Protein AF-A0A841HT03-F1 (afdb_monomer)

Nearest PDB structures (foldseek):
  7n8o-assembly1_Q  TM=5.572E-01  e=1.808E-01  Synechocystis sp. PCC 6803 substr. Kazusa
  3ls1-assembly2_B  TM=5.510E-01  e=2.883E-01  Synechocystis sp. PCC 6803
  8bw8-assembly1_B  TM=5.315E-01  e=1.367E+00  Drosophila melanogaster
  3qtn-assembly1_B  TM=4.476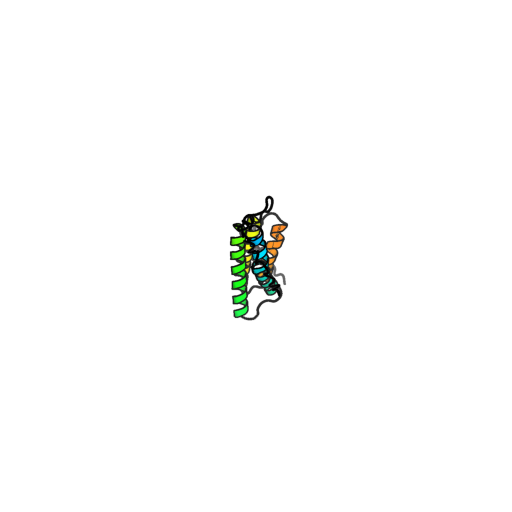E-01  e=6.828E+00  Schizosaccharomyces pombe

Foldseek 3Di:
DDDDDDDDDDDPDPPPDDPPPDPDPQVVPLVCLCVVQQVVLLVLLVCCLVPPDPDPVSLVVNLVSLVSQLVSLVVQLPGDDDPPDPSVVLSVQSNQLSVQLNVCSVVSNSPSSVVSSCSSVVVVPDDDDDPVVVVVVPDDPPPDDPDDDDDPDDDD

Structure (mmCIF, N/CA/C/O backbone):
data_AF-A0A841HT03-F1
#
_entry.id   AF-A0A841HT03-F1
#
loop_
_atom_site.group_PDB
_atom_site.id
_atom_site.type_symbol
_atom_site.label_atom_id
_atom_site.label_alt_id
_atom_site.label_comp_id
_atom_site.label_asym_id
_atom_site.label_entity_id
_atom_site.label_seq_id
_atom_site.pdbx_PDB_ins_code
_atom_site.Cartn_x
_atom_site.Cartn_y
_atom_site.Cartn_z
_atom_site.occupancy
_atom_site.B_iso_or_equiv
_atom_site.auth_seq_id
_atom_site.auth_comp_id
_atom_site.auth_asym_id
_atom_site.auth_atom_id
_atom_site.pdbx_PDB_model_num
ATOM 1 N N . MET A 1 1 ? 82.439 -20.570 25.927 1.00 36.66 1 MET A N 1
ATOM 2 C CA . MET A 1 1 ? 81.605 -21.543 25.184 1.00 36.66 1 MET A CA 1
ATOM 3 C C . MET A 1 1 ? 80.161 -21.071 25.300 1.00 36.66 1 MET A C 1
ATOM 5 O O . MET A 1 1 ? 79.578 -21.206 26.360 1.00 36.66 1 MET A O 1
ATOM 9 N N . ASN A 1 2 ? 79.747 -20.131 24.452 1.00 37.81 2 ASN A N 1
ATOM 10 C CA . ASN A 1 2 ? 79.142 -20.293 23.114 1.00 37.81 2 ASN A CA 1
ATOM 11 C C . ASN A 1 2 ? 77.608 -20.405 23.164 1.00 37.81 2 ASN A C 1
ATOM 13 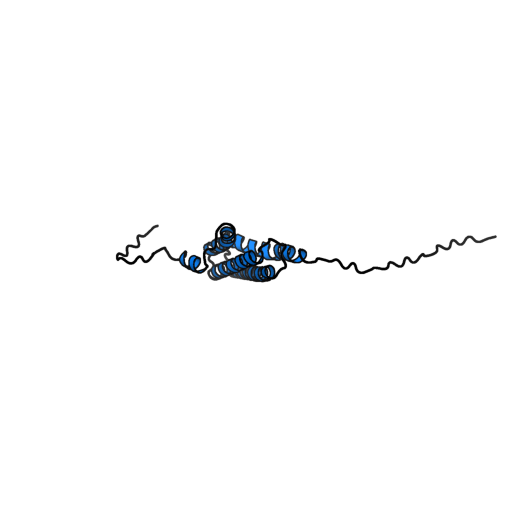O O . ASN A 1 2 ? 77.041 -21.486 23.203 1.00 37.81 2 ASN A O 1
ATOM 17 N N . VAL A 1 3 ? 77.002 -19.212 23.204 1.00 48.50 3 VAL A N 1
ATOM 18 C CA . VAL A 1 3 ? 75.833 -18.708 22.458 1.00 48.50 3 VAL A CA 1
ATOM 19 C C . VAL A 1 3 ? 75.053 -19.721 21.606 1.00 48.50 3 VAL A C 1
ATOM 21 O O . VAL A 1 3 ? 75.632 -20.344 20.727 1.00 48.50 3 VAL A O 1
ATOM 24 N N . CYS A 1 4 ? 73.720 -19.712 21.726 1.00 44.28 4 CYS A N 1
ATOM 25 C CA . CYS A 1 4 ? 72.823 -19.908 20.579 1.00 44.28 4 CYS A CA 1
ATOM 26 C C . CYS A 1 4 ? 71.528 -19.098 20.770 1.00 44.28 4 CYS A C 1
ATOM 28 O O . CYS A 1 4 ? 70.484 -19.595 21.182 1.00 44.28 4 CYS A O 1
ATOM 30 N N . THR A 1 5 ? 71.635 -17.803 20.484 1.00 51.06 5 THR A N 1
ATOM 31 C CA . THR A 1 5 ? 70.533 -16.843 20.393 1.00 51.06 5 THR A CA 1
ATOM 32 C C . THR A 1 5 ? 69.777 -17.075 19.081 1.00 51.06 5 THR A C 1
ATOM 34 O O . THR A 1 5 ? 70.284 -16.730 18.016 1.00 51.06 5 THR A O 1
ATOM 37 N N . PHE A 1 6 ? 68.571 -17.643 19.131 1.00 50.88 6 PHE A N 1
ATOM 38 C CA . PHE A 1 6 ? 67.686 -17.742 17.963 1.00 50.88 6 PHE A CA 1
ATOM 39 C C . PHE A 1 6 ? 66.947 -16.410 17.770 1.00 50.88 6 PHE A C 1
ATOM 41 O O . PHE A 1 6 ? 66.038 -16.070 18.525 1.00 50.88 6 PHE A O 1
ATOM 48 N N . ARG A 1 7 ? 67.357 -15.621 16.770 1.00 58.56 7 ARG A N 1
ATOM 49 C CA . ARG A 1 7 ? 66.614 -14.437 16.320 1.00 58.56 7 ARG A CA 1
ATOM 50 C C . ARG A 1 7 ? 65.555 -14.873 15.310 1.00 58.56 7 ARG A C 1
ATOM 52 O O . ARG A 1 7 ? 65.889 -15.218 14.182 1.00 58.56 7 ARG A O 1
ATOM 59 N N . ILE A 1 8 ? 64.288 -14.850 15.714 1.00 63.03 8 ILE A N 1
ATOM 60 C CA . ILE A 1 8 ? 63.152 -14.983 14.797 1.00 63.03 8 ILE A CA 1
ATOM 61 C C . ILE A 1 8 ? 63.024 -13.645 14.062 1.00 63.03 8 ILE A C 1
ATOM 63 O O . ILE A 1 8 ? 62.718 -12.620 14.668 1.00 63.03 8 ILE A O 1
ATOM 67 N N . GLY A 1 9 ? 63.352 -13.649 12.771 1.00 47.78 9 GLY A N 1
ATOM 68 C CA . GLY A 1 9 ? 63.192 -12.498 11.891 1.00 47.78 9 GLY A CA 1
ATOM 69 C C . GLY A 1 9 ? 61.715 -12.251 11.603 1.00 47.78 9 GLY A C 1
ATOM 70 O O . GLY A 1 9 ? 61.034 -13.102 11.036 1.00 47.78 9 GLY A O 1
ATOM 71 N N . THR A 1 10 ? 61.218 -11.083 11.994 1.00 58.12 10 THR A N 1
ATOM 72 C CA . THR A 1 10 ? 59.870 -10.621 11.672 1.00 58.12 10 THR A CA 1
ATOM 73 C C . THR A 1 10 ? 59.825 -10.220 10.197 1.00 58.12 10 THR A C 1
ATOM 75 O O . THR A 1 10 ? 60.347 -9.175 9.816 1.00 58.12 10 THR A O 1
ATOM 78 N N . ILE A 1 11 ? 59.219 -11.051 9.348 1.00 59.25 11 ILE A N 1
ATOM 79 C CA . ILE A 1 11 ? 58.869 -10.662 7.978 1.00 59.25 11 ILE A CA 1
ATOM 80 C C . ILE A 1 11 ? 57.599 -9.814 8.072 1.00 59.25 11 ILE A C 1
ATOM 82 O O . ILE A 1 11 ? 56.514 -10.329 8.338 1.00 59.25 11 ILE A O 1
ATOM 86 N N . ALA A 1 12 ? 57.735 -8.502 7.887 1.00 54.44 12 ALA A N 1
ATOM 87 C CA . ALA A 1 12 ? 56.599 -7.607 7.721 1.00 54.44 12 ALA A CA 1
ATOM 88 C C . ALA A 1 12 ? 56.002 -7.821 6.320 1.00 54.44 12 ALA A C 1
ATOM 90 O O . ALA A 1 12 ? 56.516 -7.313 5.325 1.00 54.44 12 ALA A O 1
ATOM 91 N N . ILE A 1 13 ? 54.933 -8.612 6.240 1.00 64.00 13 ILE A N 1
ATOM 92 C CA . ILE A 1 13 ? 54.116 -8.743 5.031 1.00 64.00 13 ILE A CA 1
ATOM 93 C C . ILE A 1 13 ? 53.294 -7.456 4.898 1.00 64.00 13 ILE A C 1
ATOM 95 O O . ILE A 1 13 ? 52.334 -7.240 5.636 1.00 64.00 13 ILE A O 1
ATOM 99 N N . ALA A 1 14 ? 53.683 -6.586 3.969 1.00 57.41 14 ALA A N 1
ATOM 100 C CA . ALA A 1 14 ? 52.881 -5.436 3.574 1.00 57.41 14 ALA A CA 1
ATOM 101 C C . ALA A 1 14 ? 51.690 -5.922 2.729 1.00 57.41 14 ALA A C 1
ATOM 103 O O . ALA A 1 14 ? 51.822 -6.187 1.535 1.00 57.41 14 ALA A O 1
ATOM 104 N N . LEU A 1 15 ? 50.522 -6.063 3.358 1.00 60.38 15 LEU A N 1
ATOM 105 C CA . LEU A 1 15 ? 49.251 -6.277 2.668 1.00 60.38 15 LEU A CA 1
ATOM 106 C C . LEU A 1 15 ? 48.826 -4.962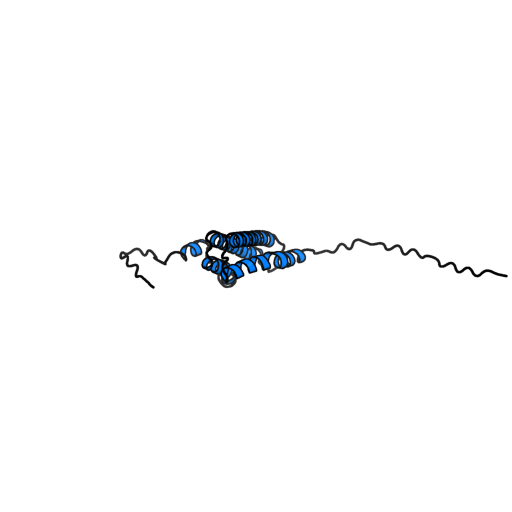 2.003 1.00 60.38 15 LEU A C 1
ATOM 108 O O . LEU A 1 15 ? 48.271 -4.074 2.648 1.00 60.38 15 LEU A O 1
ATOM 112 N N . ALA A 1 16 ? 49.098 -4.825 0.707 1.00 59.69 16 ALA A N 1
ATOM 113 C CA . ALA A 1 16 ? 48.481 -3.790 -0.110 1.00 59.69 16 ALA A CA 1
ATOM 114 C C . ALA A 1 16 ? 46.999 -4.146 -0.317 1.00 59.69 16 ALA A C 1
ATOM 116 O O . ALA A 1 16 ? 46.654 -4.959 -1.172 1.00 59.69 16 ALA A O 1
ATOM 117 N N . PHE A 1 17 ? 46.116 -3.556 0.488 1.00 61.16 17 PHE A N 1
ATOM 118 C CA . PHE A 1 17 ? 44.676 -3.603 0.251 1.00 61.16 17 PHE A CA 1
ATOM 119 C C . PHE A 1 17 ? 44.339 -2.641 -0.893 1.00 61.16 17 PHE A C 1
ATOM 121 O O . PHE A 1 17 ? 44.165 -1.443 -0.679 1.00 61.16 17 PHE A O 1
ATOM 128 N N . ALA A 1 18 ? 44.265 -3.149 -2.123 1.00 58.09 18 ALA A N 1
ATOM 129 C CA . ALA A 1 18 ? 43.585 -2.423 -3.189 1.00 58.09 18 ALA A CA 1
ATOM 130 C C . ALA A 1 18 ? 42.080 -2.382 -2.856 1.00 58.09 18 ALA A C 1
ATOM 132 O O . ALA A 1 18 ? 41.522 -3.433 -2.519 1.00 58.09 18 ALA A O 1
ATOM 133 N N . PRO A 1 19 ? 41.398 -1.222 -2.925 1.00 58.88 19 PRO A N 1
ATOM 134 C CA . PRO A 1 19 ? 39.950 -1.206 -2.802 1.00 58.88 19 PRO A CA 1
ATOM 135 C C . PRO A 1 19 ? 39.372 -2.024 -3.957 1.00 58.88 19 PRO A C 1
ATOM 137 O O . PRO A 1 19 ? 39.574 -1.706 -5.130 1.00 58.88 19 PRO A O 1
ATOM 140 N N . ILE A 1 20 ? 38.666 -3.101 -3.619 1.00 61.88 20 ILE A N 1
ATOM 141 C CA . ILE A 1 20 ? 37.859 -3.836 -4.585 1.00 61.88 20 ILE A CA 1
ATOM 142 C C . ILE A 1 20 ? 36.750 -2.873 -5.010 1.00 61.88 20 ILE A C 1
ATOM 144 O O . ILE A 1 20 ? 35.790 -2.653 -4.275 1.00 61.88 20 ILE A O 1
ATOM 148 N N . ASN A 1 21 ? 36.889 -2.266 -6.186 1.00 62.38 21 ASN A N 1
ATOM 149 C CA . ASN A 1 21 ? 35.777 -1.603 -6.845 1.00 62.38 21 ASN A CA 1
ATOM 150 C C . ASN A 1 21 ? 34.825 -2.705 -7.311 1.00 62.38 21 ASN A C 1
ATOM 152 O O . ASN A 1 21 ? 35.018 -3.252 -8.393 1.00 62.38 21 ASN A O 1
ATOM 156 N N . VAL A 1 22 ? 33.869 -3.088 -6.461 1.00 57.50 22 VAL A N 1
ATOM 157 C CA . VAL A 1 22 ? 32.799 -4.032 -6.804 1.00 57.50 22 VAL A CA 1
ATOM 158 C C . VAL A 1 22 ? 31.814 -3.289 -7.709 1.00 57.50 22 VAL A C 1
ATOM 160 O O . VAL A 1 22 ? 31.119 -2.395 -7.221 1.00 57.50 22 VAL A O 1
ATOM 163 N N . PRO A 1 23 ? 31.730 -3.592 -9.015 1.00 64.88 23 PRO A N 1
ATOM 164 C CA . PRO A 1 23 ? 30.663 -3.043 -9.828 1.00 64.88 23 PRO A CA 1
ATOM 165 C C . PRO A 1 23 ? 29.364 -3.829 -9.586 1.00 64.88 23 PRO A C 1
ATOM 167 O O . PRO A 1 23 ? 29.388 -5.039 -9.367 1.00 64.88 23 PRO A O 1
ATOM 170 N N . ALA A 1 24 ? 28.244 -3.110 -9.705 1.00 53.88 24 ALA A N 1
ATOM 171 C CA . ALA A 1 24 ? 26.846 -3.558 -9.662 1.00 53.88 24 ALA A CA 1
ATOM 172 C C . ALA A 1 24 ? 26.191 -3.715 -8.272 1.00 53.88 24 ALA A C 1
ATOM 174 O O . ALA A 1 24 ? 25.753 -4.792 -7.873 1.00 53.88 24 ALA A O 1
ATOM 175 N N . ALA A 1 25 ? 25.990 -2.583 -7.592 1.00 50.22 25 ALA A N 1
ATOM 176 C CA . ALA A 1 25 ? 24.866 -2.404 -6.676 1.00 50.22 25 ALA A CA 1
ATOM 177 C C . ALA A 1 25 ? 23.655 -1.865 -7.465 1.00 50.22 25 ALA A C 1
ATOM 179 O O . ALA A 1 25 ? 23.438 -0.661 -7.511 1.00 50.22 25 ALA A O 1
ATOM 180 N N . GLU A 1 26 ? 22.891 -2.733 -8.133 1.00 52.31 26 GLU A N 1
ATOM 181 C CA . GLU A 1 26 ? 21.639 -2.313 -8.804 1.00 52.31 26 GLU A CA 1
ATOM 182 C C . GLU A 1 26 ? 20.459 -3.258 -8.526 1.00 52.31 26 GLU A C 1
ATOM 184 O O . GLU A 1 26 ? 19.333 -2.799 -8.409 1.00 52.31 26 GLU A O 1
ATOM 189 N N . SER A 1 27 ? 20.689 -4.554 -8.282 1.00 49.22 27 SER A N 1
ATOM 190 C CA . SER A 1 27 ? 19.641 -5.488 -7.817 1.00 49.22 27 SER A CA 1
ATOM 191 C C . SER A 1 27 ? 19.488 -5.535 -6.291 1.00 49.22 27 SER A C 1
ATOM 193 O O . SER A 1 27 ? 18.494 -6.049 -5.771 1.00 49.22 27 SER A O 1
ATOM 195 N N . ALA A 1 28 ? 20.468 -4.991 -5.561 1.00 51.78 28 ALA A N 1
ATOM 196 C CA . ALA A 1 28 ? 20.457 -4.959 -4.105 1.00 51.78 28 ALA A CA 1
ATOM 197 C C . ALA A 1 28 ? 19.361 -4.029 -3.548 1.00 51.78 28 ALA A C 1
ATOM 199 O O . ALA A 1 28 ? 18.813 -4.339 -2.497 1.00 51.78 28 ALA A O 1
ATOM 200 N N . ASN A 1 29 ? 18.966 -2.959 -4.259 1.00 73.94 29 ASN A N 1
ATOM 201 C CA . ASN A 1 29 ? 17.997 -1.987 -3.733 1.00 73.94 29 ASN A CA 1
ATOM 202 C C . ASN A 1 29 ? 16.528 -2.430 -3.883 1.00 73.94 29 ASN A C 1
ATOM 204 O O . ASN A 1 29 ? 15.768 -2.296 -2.930 1.00 73.94 29 ASN A O 1
ATOM 208 N N . VAL A 1 30 ? 16.118 -3.001 -5.023 1.00 79.50 30 VAL A N 1
ATOM 209 C CA . VAL A 1 30 ? 14.720 -3.401 -5.266 1.00 79.50 30 VAL A CA 1
ATOM 210 C C . VAL A 1 30 ? 14.349 -4.562 -4.360 1.00 79.50 30 VAL A C 1
ATOM 212 O O . VAL A 1 30 ? 13.315 -4.527 -3.697 1.00 79.50 30 VAL A O 1
ATOM 215 N N . ARG A 1 31 ? 15.206 -5.586 -4.282 1.00 82.88 31 ARG A N 1
ATOM 216 C CA . ARG A 1 31 ? 14.950 -6.749 -3.426 1.00 82.88 31 ARG A CA 1
ATOM 217 C C . ARG A 1 31 ? 14.873 -6.352 -1.954 1.00 82.88 31 ARG A C 1
ATOM 219 O O . ARG A 1 31 ? 14.008 -6.845 -1.235 1.00 82.88 31 ARG A O 1
ATOM 226 N N . GLU A 1 32 ? 15.774 -5.486 -1.504 1.00 85.81 32 GLU A N 1
ATOM 227 C CA . GLU A 1 32 ? 15.769 -4.993 -0.130 1.00 85.81 32 GLU A CA 1
ATOM 228 C C . GLU A 1 32 ? 14.528 -4.141 0.165 1.00 85.81 32 GLU A C 1
ATOM 230 O O . GLU A 1 32 ? 13.871 -4.384 1.174 1.00 85.81 32 GLU A O 1
ATOM 235 N N . LEU A 1 33 ? 14.155 -3.225 -0.735 1.00 87.50 33 LEU A N 1
ATOM 236 C CA . LEU A 1 33 ? 12.947 -2.403 -0.619 1.00 87.50 33 LEU A CA 1
ATOM 237 C C . LEU A 1 33 ? 11.678 -3.262 -0.560 1.00 87.50 33 LEU A C 1
ATOM 239 O O . LEU A 1 33 ? 10.816 -3.045 0.292 1.00 87.50 33 LEU A O 1
ATOM 243 N N . MET A 1 34 ? 11.594 -4.280 -1.421 1.00 88.00 34 MET A N 1
ATOM 244 C CA . MET A 1 34 ? 10.475 -5.218 -1.429 1.00 88.00 34 MET A CA 1
ATOM 245 C C . MET A 1 34 ? 10.340 -5.929 -0.082 1.00 88.00 34 MET A C 1
ATOM 247 O O . MET A 1 34 ? 9.269 -5.917 0.515 1.00 88.00 34 MET A O 1
ATOM 251 N N . LEU A 1 35 ? 11.428 -6.521 0.415 1.00 90.62 35 LEU A N 1
ATOM 252 C CA . LEU A 1 35 ? 11.398 -7.320 1.642 1.00 90.62 35 LEU A CA 1
ATOM 253 C C . LEU A 1 35 ? 11.214 -6.479 2.907 1.00 90.62 35 LEU A C 1
ATOM 255 O O . LEU A 1 35 ? 10.553 -6.928 3.839 1.00 90.62 35 LEU A O 1
ATOM 259 N N . LYS A 1 36 ? 11.822 -5.292 2.968 1.00 91.81 36 LYS A N 1
ATOM 260 C CA . LYS A 1 36 ? 11.818 -4.464 4.181 1.00 91.81 36 LYS A CA 1
ATOM 261 C C . LYS A 1 36 ? 10.614 -3.540 4.290 1.00 91.81 36 LYS A C 1
ATOM 263 O O . LYS A 1 36 ? 10.305 -3.132 5.403 1.00 91.81 36 LYS A O 1
ATOM 268 N N . SER A 1 37 ? 9.976 -3.195 3.173 1.00 91.44 37 SER A N 1
ATOM 269 C CA . SER A 1 37 ? 8.946 -2.155 3.161 1.00 91.44 37 SER A CA 1
ATOM 270 C C . SER A 1 37 ? 7.683 -2.581 2.416 1.00 91.44 37 SER A C 1
ATOM 272 O O . SER A 1 37 ? 6.629 -2.707 3.037 1.00 91.44 37 SER A O 1
ATOM 274 N N . VAL A 1 38 ? 7.780 -2.925 1.127 1.00 91.06 38 VAL A N 1
ATOM 275 C CA . VAL A 1 38 ? 6.589 -3.220 0.305 1.00 91.06 38 VAL A CA 1
ATOM 276 C C . VAL A 1 38 ? 5.809 -4.423 0.831 1.00 91.06 38 VAL A C 1
ATOM 278 O O . VAL A 1 38 ? 4.587 -4.350 0.942 1.00 91.06 38 VAL A O 1
ATOM 281 N N . VAL A 1 39 ? 6.495 -5.523 1.156 1.00 91.06 39 VAL A N 1
ATOM 282 C CA . VAL A 1 39 ? 5.871 -6.745 1.687 1.00 91.06 39 VAL A CA 1
ATOM 283 C C . VAL A 1 39 ? 5.162 -6.475 3.019 1.00 91.06 39 VAL A C 1
ATOM 285 O O . VAL A 1 39 ? 3.946 -6.641 3.049 1.00 91.06 39 VAL A O 1
ATOM 288 N N . PRO A 1 40 ? 5.826 -5.990 4.089 1.00 94.69 40 PRO A N 1
ATOM 289 C CA . PRO A 1 40 ? 5.141 -5.765 5.363 1.00 94.69 40 PRO A CA 1
ATOM 290 C C . PRO A 1 40 ? 4.033 -4.703 5.282 1.00 94.69 40 PRO A C 1
ATOM 292 O O . PRO A 1 40 ? 3.012 -4.833 5.957 1.00 94.69 40 PRO A O 1
ATOM 295 N N . ALA A 1 41 ? 4.183 -3.671 4.444 1.00 93.06 41 ALA A N 1
ATOM 296 C CA . ALA A 1 41 ? 3.121 -2.690 4.227 1.00 93.06 41 ALA A CA 1
ATOM 297 C C . ALA A 1 41 ? 1.910 -3.301 3.500 1.00 93.06 41 ALA A C 1
ATOM 299 O O . ALA A 1 41 ? 0.769 -3.030 3.874 1.00 93.06 41 ALA A O 1
ATOM 300 N N . SER A 1 42 ? 2.143 -4.158 2.502 1.00 90.75 42 SER A N 1
ATOM 301 C CA . SER A 1 42 ? 1.074 -4.893 1.813 1.00 90.75 42 SER A CA 1
ATOM 302 C C . SER A 1 42 ? 0.382 -5.882 2.752 1.00 90.75 42 SER A C 1
ATOM 304 O O . SER A 1 42 ? -0.845 -5.940 2.774 1.00 90.75 42 SER A O 1
ATOM 306 N N . ASP A 1 43 ? 1.143 -6.606 3.576 1.00 93.69 43 ASP A N 1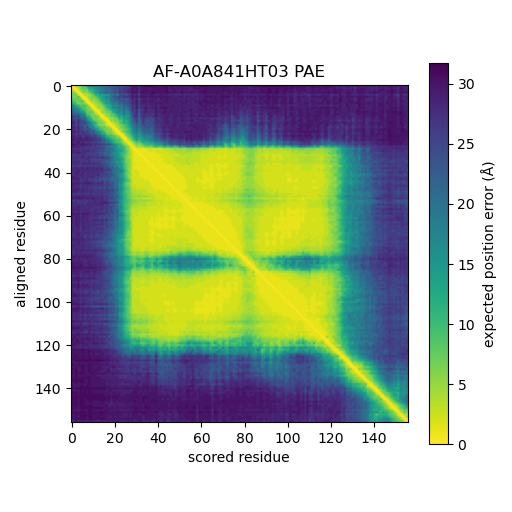
ATOM 307 C CA . ASP A 1 43 ? 0.606 -7.538 4.572 1.00 93.69 43 ASP A CA 1
ATOM 308 C C . ASP A 1 43 ? -0.313 -6.825 5.566 1.00 93.69 43 ASP A C 1
ATOM 310 O O . ASP A 1 43 ? -1.363 -7.361 5.919 1.00 93.69 43 ASP A O 1
ATOM 314 N N . ALA A 1 44 ? 0.024 -5.599 5.979 1.00 94.44 44 ALA A N 1
ATOM 315 C CA . ALA A 1 44 ? -0.850 -4.791 6.824 1.00 94.44 44 ALA A CA 1
ATOM 316 C C . ALA A 1 44 ? -2.189 -4.472 6.136 1.00 94.44 44 ALA A C 1
ATOM 318 O O . ALA A 1 44 ? -3.236 -4.560 6.777 1.00 94.44 44 ALA A O 1
ATOM 319 N N . VAL A 1 45 ? -2.176 -4.153 4.835 1.00 91.25 45 VAL A N 1
ATOM 320 C CA . VAL A 1 45 ? -3.397 -3.903 4.047 1.00 91.25 45 VAL A CA 1
ATOM 321 C C . VAL A 1 45 ? -4.246 -5.164 3.928 1.00 91.25 45 VAL A C 1
ATOM 323 O O . VAL A 1 45 ? -5.439 -5.119 4.222 1.00 91.25 45 VAL A O 1
ATOM 326 N N . PHE A 1 46 ? -3.644 -6.293 3.552 1.00 90.75 46 PHE A N 1
ATOM 327 C CA . PHE A 1 46 ? -4.369 -7.559 3.416 1.00 90.75 46 PHE A 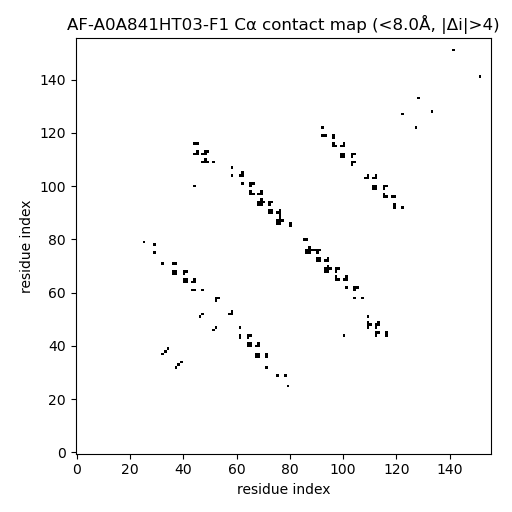CA 1
ATOM 328 C C . PHE A 1 46 ? -4.900 -8.069 4.758 1.00 90.75 46 PHE A C 1
ATOM 330 O O . PHE A 1 46 ? -6.037 -8.530 4.837 1.00 90.75 46 PHE A O 1
ATOM 337 N N . THR A 1 47 ? -4.118 -7.928 5.829 1.00 93.88 47 THR A N 1
ATOM 338 C CA . THR A 1 47 ? -4.553 -8.281 7.186 1.00 93.88 47 THR A CA 1
ATOM 339 C C . THR A 1 47 ? -5.722 -7.410 7.619 1.00 93.88 47 THR A C 1
ATOM 341 O O . THR A 1 47 ? -6.690 -7.941 8.144 1.00 93.88 47 THR A O 1
ATOM 344 N N . ALA A 1 48 ? -5.677 -6.101 7.362 1.00 93.56 48 ALA A N 1
ATOM 345 C CA . ALA A 1 48 ? -6.774 -5.197 7.693 1.00 93.56 48 ALA A CA 1
ATOM 346 C C . ALA A 1 48 ? -8.036 -5.439 6.849 1.00 93.56 48 ALA A C 1
ATOM 348 O O . ALA A 1 48 ? -9.139 -5.196 7.324 1.00 93.56 48 ALA A O 1
ATOM 349 N N . ALA A 1 49 ? -7.898 -5.913 5.609 1.00 90.38 49 ALA A N 1
ATOM 350 C CA . ALA A 1 49 ? -9.044 -6.317 4.799 1.00 90.38 49 ALA A CA 1
ATOM 351 C C . ALA A 1 49 ? -9.716 -7.586 5.358 1.00 90.38 49 ALA A C 1
ATOM 353 O O . ALA A 1 49 ? -10.941 -7.667 5.399 1.00 90.38 49 ALA A O 1
ATOM 354 N N . ALA A 1 50 ? -8.923 -8.559 5.822 1.00 91.62 50 ALA A N 1
ATOM 355 C CA . ALA A 1 50 ? -9.429 -9.810 6.394 1.00 91.62 50 ALA A CA 1
ATOM 356 C C . ALA A 1 50 ? -9.950 -9.651 7.834 1.00 91.62 50 ALA A C 1
ATOM 358 O O . ALA A 1 50 ? -10.985 -10.209 8.195 1.00 91.62 50 ALA A O 1
ATOM 359 N N . THR A 1 51 ? -9.231 -8.880 8.645 1.00 95.25 51 THR A N 1
ATOM 360 C CA . THR A 1 51 ? -9.508 -8.612 10.057 1.00 95.25 51 THR A CA 1
ATOM 361 C C . THR A 1 51 ? -9.449 -7.099 10.274 1.00 95.25 51 THR A C 1
ATOM 363 O O . THR A 1 51 ? -8.376 -6.553 10.555 1.00 95.25 51 THR A O 1
ATOM 366 N N . PRO A 1 52 ? -10.584 -6.398 10.111 1.00 94.31 52 PRO A N 1
ATOM 367 C CA . PRO A 1 52 ? -10.624 -4.945 10.180 1.00 94.31 52 PRO A CA 1
ATOM 368 C C . PRO A 1 52 ? -10.159 -4.408 11.534 1.00 94.31 52 PRO A C 1
ATOM 370 O O . PRO A 1 52 ? -10.558 -4.950 12.567 1.00 94.31 52 PRO A O 1
ATOM 373 N N . PRO A 1 53 ? -9.361 -3.325 11.558 1.00 95.50 53 PRO A N 1
ATOM 374 C CA . PRO A 1 53 ? -8.991 -2.685 12.806 1.00 95.50 53 PRO A CA 1
ATOM 375 C C . PRO A 1 53 ? -10.216 -2.185 13.575 1.00 95.50 53 PRO A C 1
ATOM 377 O O . PRO A 1 53 ? -11.139 -1.597 13.003 1.00 95.50 53 PRO A O 1
ATOM 380 N N . GLU A 1 54 ? -10.202 -2.337 14.892 1.00 95.06 54 GLU A N 1
ATOM 381 C CA . GLU A 1 54 ? -11.316 -1.908 15.744 1.00 95.06 54 GLU A CA 1
ATOM 382 C C . GLU A 1 54 ? -11.071 -0.495 16.279 1.00 95.06 54 GLU A C 1
ATOM 384 O O . GLU A 1 54 ? -11.996 0.309 16.443 1.00 95.06 54 GLU A O 1
ATOM 389 N N . ARG A 1 55 ? -9.798 -0.151 16.508 1.00 96.62 55 ARG A N 1
ATOM 390 C CA . ARG A 1 55 ? -9.414 1.080 17.202 1.00 96.62 55 ARG A CA 1
ATOM 391 C C . ARG A 1 55 ? -8.887 2.150 16.256 1.00 96.62 55 ARG A C 1
ATOM 393 O O . ARG A 1 55 ? -8.298 1.879 15.211 1.00 96.62 55 ARG A O 1
ATOM 400 N N . ALA A 1 56 ? -9.087 3.414 16.621 1.00 95.44 56 ALA A N 1
ATOM 401 C CA . ALA A 1 56 ? -8.721 4.555 15.777 1.00 95.44 56 ALA A CA 1
ATOM 402 C C . ALA A 1 56 ? -7.209 4.650 15.506 1.00 95.44 56 ALA A C 1
ATOM 404 O O . ALA A 1 56 ? -6.778 5.040 14.418 1.00 95.44 56 ALA A O 1
ATOM 405 N N . GLU A 1 57 ? -6.410 4.278 16.493 1.00 96.56 57 GLU A N 1
ATOM 406 C CA . GLU A 1 57 ? -4.959 4.195 16.437 1.00 96.56 57 GLU A CA 1
ATOM 407 C C . GLU A 1 57 ? -4.482 3.120 15.456 1.00 96.56 57 GLU A C 1
ATOM 409 O O . GLU A 1 57 ? -3.530 3.355 14.716 1.00 96.56 57 GLU A O 1
ATOM 414 N N . GLU A 1 58 ? -5.180 1.989 15.364 1.00 96.19 58 GLU A N 1
ATOM 415 C CA . GLU A 1 58 ? -4.849 0.915 14.425 1.00 96.19 58 GLU A CA 1
ATOM 416 C C . GLU A 1 58 ? -5.172 1.335 12.988 1.00 96.19 58 GLU A C 1
ATOM 418 O O . GLU A 1 58 ? -4.350 1.161 12.091 1.00 96.19 58 GLU A O 1
ATOM 423 N N . TRP A 1 59 ? -6.308 2.010 12.776 1.00 95.81 59 TRP A N 1
ATOM 424 C CA . TRP A 1 59 ? -6.613 2.662 11.497 1.00 95.81 59 TRP A CA 1
ATOM 425 C C . TRP A 1 59 ? -5.568 3.715 11.117 1.00 95.81 59 TRP A C 1
ATOM 427 O O . TRP A 1 59 ? -5.255 3.903 9.942 1.00 95.81 59 TRP A O 1
ATOM 437 N N . THR A 1 60 ? -5.008 4.422 12.097 1.00 97.62 60 THR A N 1
ATOM 438 C CA . THR A 1 60 ? -3.953 5.413 11.854 1.00 97.62 60 THR A CA 1
ATOM 439 C C . THR A 1 60 ? -2.638 4.744 11.459 1.00 97.62 60 THR A C 1
ATOM 441 O O . THR A 1 60 ? -2.016 5.175 10.487 1.00 97.62 60 THR A O 1
ATOM 444 N N . ALA A 1 61 ? -2.256 3.662 12.138 1.00 96.81 61 ALA A N 1
ATOM 445 C CA . ALA A 1 61 ? -1.091 2.858 11.779 1.00 96.81 61 ALA A CA 1
ATOM 446 C C . ALA A 1 61 ? -1.232 2.244 10.375 1.00 96.81 61 ALA A C 1
ATOM 448 O O . ALA A 1 61 ? -0.296 2.310 9.578 1.00 96.81 61 ALA A O 1
ATOM 449 N N . LEU A 1 62 ? -2.420 1.740 10.030 1.00 96.69 62 LEU A N 1
ATOM 450 C CA . LEU A 1 62 ? -2.713 1.220 8.695 1.00 96.69 62 LEU A CA 1
ATOM 451 C C . LEU A 1 62 ? -2.530 2.291 7.610 1.00 96.69 62 LEU A C 1
ATOM 453 O O . LEU A 1 62 ? -1.875 2.043 6.601 1.00 96.69 62 LEU A O 1
ATOM 457 N N . LYS A 1 63 ? -3.051 3.507 7.818 1.00 97.44 63 LYS A N 1
ATOM 458 C CA . LYS A 1 63 ? -2.867 4.618 6.866 1.00 97.44 63 LYS A CA 1
ATOM 459 C C . LYS A 1 63 ? -1.396 4.988 6.673 1.00 97.44 63 LYS A C 1
ATOM 461 O O . LYS A 1 63 ? -1.001 5.320 5.554 1.00 97.44 63 LYS A O 1
ATOM 466 N N . ALA A 1 64 ? -0.586 4.917 7.729 1.00 97.38 64 ALA A N 1
ATOM 467 C CA . ALA A 1 64 ? 0.855 5.130 7.624 1.00 97.38 64 ALA A CA 1
ATOM 468 C C . ALA A 1 64 ? 1.517 4.040 6.763 1.00 97.38 64 ALA A C 1
ATOM 470 O O . ALA A 1 64 ? 2.273 4.370 5.851 1.00 97.38 64 ALA A O 1
ATOM 471 N N . ALA A 1 65 ? 1.162 2.767 6.970 1.00 95.81 65 ALA A N 1
ATOM 472 C CA . ALA A 1 65 ? 1.649 1.659 6.146 1.00 95.81 65 ALA A CA 1
ATOM 473 C C . ALA A 1 65 ? 1.236 1.798 4.667 1.00 95.81 65 ALA A C 1
ATOM 475 O O . ALA A 1 65 ? 2.066 1.640 3.775 1.00 95.81 65 ALA A O 1
ATOM 476 N N . ILE A 1 66 ? -0.016 2.177 4.389 1.00 95.94 66 ILE A N 1
ATOM 477 C CA . ILE A 1 66 ? -0.503 2.423 3.019 1.00 95.94 66 ILE A CA 1
ATOM 478 C C . ILE A 1 66 ? 0.252 3.583 2.355 1.00 95.94 66 ILE A C 1
ATOM 480 O O . ILE A 1 66 ? 0.575 3.529 1.168 1.00 95.94 66 ILE A O 1
ATOM 484 N N . THR A 1 67 ? 0.542 4.641 3.113 1.00 96.19 67 THR A N 1
ATOM 485 C CA . THR A 1 67 ? 1.311 5.785 2.605 1.00 96.19 67 THR A CA 1
ATOM 486 C C . THR A 1 67 ? 2.728 5.354 2.239 1.00 96.19 67 THR A C 1
ATOM 488 O O . THR A 1 67 ? 3.167 5.628 1.122 1.00 96.19 67 THR A O 1
ATOM 491 N N . GLN A 1 68 ? 3.385 4.587 3.117 1.00 94.19 68 GLN A N 1
ATOM 492 C CA . GLN A 1 68 ? 4.700 4.006 2.842 1.00 94.19 68 GLN A CA 1
ATOM 493 C C . GLN A 1 68 ? 4.680 3.153 1.567 1.00 94.19 68 GLN A C 1
ATOM 495 O O . GLN A 1 68 ? 5.551 3.305 0.717 1.00 94.19 68 GLN A O 1
ATOM 500 N N . LEU A 1 69 ? 3.643 2.334 1.369 1.00 92.38 69 LEU A N 1
ATOM 501 C CA . LEU A 1 69 ? 3.490 1.519 0.161 1.00 92.38 69 LEU A CA 1
ATOM 502 C C . LEU A 1 69 ? 3.425 2.369 -1.122 1.00 92.38 69 LEU A C 1
ATOM 504 O O . LEU A 1 69 ? 3.987 2.001 -2.155 1.00 92.38 69 LEU A O 1
ATOM 508 N N . SER A 1 70 ? 2.756 3.525 -1.065 1.00 93.06 70 SER A N 1
ATOM 509 C CA . SER A 1 70 ? 2.697 4.478 -2.180 1.00 93.06 70 SER A CA 1
ATOM 510 C C . SER A 1 70 ? 4.074 5.077 -2.486 1.00 93.06 70 SER A C 1
ATOM 512 O O . SER A 1 70 ? 4.454 5.188 -3.655 1.00 93.06 70 SER A O 1
ATOM 514 N N . ASP A 1 71 ? 4.836 5.433 -1.453 1.00 92.19 71 ASP A N 1
ATOM 515 C CA . ASP A 1 71 ? 6.181 6.001 -1.585 1.00 92.19 71 ASP A CA 1
ATOM 516 C C . ASP A 1 71 ? 7.199 4.973 -2.089 1.00 92.19 71 ASP A C 1
ATOM 518 O O . ASP A 1 71 ? 8.013 5.274 -2.971 1.00 92.19 71 ASP A O 1
ATOM 522 N N . ASP A 1 72 ? 7.092 3.728 -1.635 1.00 90.31 72 ASP A N 1
ATOM 523 C CA . ASP A 1 72 ? 7.891 2.620 -2.151 1.00 90.31 72 ASP A CA 1
ATOM 524 C C . ASP A 1 72 ? 7.576 2.363 -3.625 1.00 90.31 72 ASP A C 1
ATOM 526 O O . ASP A 1 72 ? 8.487 2.195 -4.433 1.00 90.31 72 ASP A O 1
ATOM 530 N N . GLY A 1 73 ? 6.297 2.412 -4.014 1.00 89.69 73 GLY A N 1
ATOM 531 C CA . GLY A 1 73 ? 5.890 2.334 -5.415 1.00 89.69 73 GLY A CA 1
ATOM 532 C C . GLY A 1 73 ? 6.500 3.452 -6.265 1.00 89.69 73 GLY A C 1
ATOM 533 O O . GLY A 1 73 ? 6.974 3.200 -7.374 1.00 89.69 73 GLY A O 1
ATOM 534 N N . ARG A 1 74 ? 6.565 4.690 -5.756 1.00 90.00 74 ARG A N 1
ATOM 535 C CA . ARG A 1 74 ? 7.255 5.797 -6.452 1.00 90.00 74 ARG A CA 1
ATOM 536 C C . ARG A 1 74 ? 8.746 5.513 -6.606 1.00 90.00 74 ARG A C 1
ATOM 538 O O . ARG A 1 74 ? 9.277 5.732 -7.690 1.00 90.00 74 ARG A O 1
ATOM 545 N N . THR A 1 75 ? 9.377 4.971 -5.570 1.00 89.00 75 THR A N 1
ATOM 546 C CA . THR A 1 75 ? 10.797 4.595 -5.582 1.00 89.00 75 THR A CA 1
ATOM 547 C C . THR A 1 75 ? 11.073 3.481 -6.596 1.00 89.00 75 THR A C 1
ATOM 549 O O . THR A 1 75 ? 11.989 3.590 -7.408 1.00 89.00 75 THR A O 1
ATOM 552 N N . LEU A 1 76 ? 10.243 2.435 -6.619 1.00 85.00 76 LEU A N 1
ATOM 553 C CA . LEU A 1 76 ? 10.355 1.318 -7.561 1.00 85.00 76 LEU A CA 1
ATOM 554 C C . LEU A 1 76 ? 10.145 1.742 -9.015 1.00 85.00 76 LEU A C 1
ATOM 556 O O . LEU A 1 76 ? 10.735 1.161 -9.921 1.00 85.00 76 LEU A O 1
ATOM 560 N N . LYS A 1 77 ? 9.294 2.741 -9.263 1.00 84.06 77 LYS A N 1
ATOM 561 C CA . LYS A 1 77 ? 9.051 3.281 -10.609 1.00 84.06 77 LYS A CA 1
ATOM 562 C C . LYS A 1 77 ? 10.321 3.888 -11.219 1.00 84.06 77 LYS A C 1
ATOM 564 O O . LYS A 1 77 ? 10.478 3.825 -12.435 1.00 84.06 77 LYS A O 1
ATOM 569 N N . ASP A 1 78 ? 11.194 4.455 -10.388 1.00 81.94 78 ASP A N 1
ATOM 570 C CA . ASP A 1 78 ? 12.425 5.129 -10.814 1.00 81.94 78 ASP A CA 1
ATOM 571 C C . ASP A 1 78 ? 13.664 4.205 -10.741 1.00 81.94 78 ASP A C 1
ATOM 573 O O . ASP A 1 78 ? 14.762 4.599 -11.139 1.00 81.94 78 ASP A O 1
ATOM 577 N N . ALA A 1 79 ? 13.503 2.965 -10.263 1.00 79.19 79 ALA A N 1
ATOM 578 C CA . ALA A 1 79 ? 14.581 1.985 -10.185 1.00 79.19 79 ALA A CA 1
ATOM 579 C C . ALA A 1 79 ? 14.977 1.450 -11.573 1.00 79.19 79 ALA A C 1
ATOM 581 O O . ALA A 1 79 ? 14.139 1.251 -12.455 1.00 79.19 79 ALA A O 1
ATOM 582 N N . ARG A 1 80 ? 16.273 1.169 -11.761 1.00 70.12 80 ARG A N 1
ATOM 583 C CA . ARG A 1 80 ? 16.778 0.494 -12.962 1.00 70.12 80 ARG A CA 1
ATOM 584 C C . ARG A 1 80 ? 16.265 -0.944 -12.990 1.00 70.12 80 ARG A C 1
ATOM 586 O O . ARG A 1 80 ? 16.427 -1.682 -12.023 1.00 70.12 80 ARG A O 1
ATOM 593 N N . THR A 1 81 ? 15.681 -1.346 -14.112 1.00 68.62 81 THR A N 1
ATOM 594 C CA . THR A 1 81 ? 15.099 -2.679 -14.287 1.00 68.62 81 THR A CA 1
ATOM 595 C C . THR A 1 81 ? 15.925 -3.540 -15.228 1.00 68.62 81 THR A C 1
ATOM 597 O O . THR A 1 81 ? 16.639 -3.027 -16.098 1.00 68.62 81 THR A O 1
ATOM 600 N N . ALA A 1 82 ? 15.819 -4.862 -15.079 1.00 66.88 82 ALA A N 1
ATOM 601 C CA . ALA A 1 82 ? 16.359 -5.765 -16.082 1.00 66.88 82 ALA A CA 1
ATOM 602 C C . ALA A 1 82 ? 15.593 -5.592 -17.414 1.00 66.88 82 ALA A C 1
ATOM 604 O O . ALA A 1 82 ? 14.390 -5.301 -17.410 1.00 66.88 82 ALA A O 1
ATOM 605 N N . PRO A 1 83 ? 16.253 -5.775 -18.572 1.00 57.59 83 PRO A N 1
ATOM 606 C CA . PRO A 1 83 ? 15.580 -5.740 -19.867 1.00 57.59 83 PRO A CA 1
ATOM 607 C C . PRO A 1 83 ? 14.401 -6.726 -19.914 1.00 57.59 83 PRO A C 1
ATOM 609 O O . PRO A 1 83 ? 14.563 -7.901 -19.599 1.00 57.59 83 PRO A O 1
ATOM 612 N N . GLY A 1 84 ? 13.223 -6.250 -20.328 1.00 64.12 84 GLY A N 1
ATOM 613 C CA . GLY A 1 84 ? 11.997 -7.058 -20.406 1.00 64.12 84 GLY A CA 1
ATOM 614 C C . GLY A 1 84 ? 11.094 -6.989 -19.169 1.00 64.12 84 GLY A C 1
ATOM 615 O O . GLY A 1 84 ? 9.957 -7.455 -19.234 1.00 64.12 84 GLY A O 1
ATOM 616 N N . GLU A 1 85 ? 11.535 -6.364 -18.075 1.00 70.19 85 GLU A N 1
ATOM 617 C CA . GLU A 1 85 ? 10.690 -6.131 -16.902 1.00 70.19 85 GLU A CA 1
ATOM 618 C C . GLU A 1 85 ? 10.034 -4.743 -16.945 1.00 70.19 85 GLU A C 1
ATOM 620 O O . GLU A 1 85 ? 10.709 -3.712 -16.928 1.00 70.19 85 GLU A O 1
ATOM 625 N N . ASP A 1 86 ? 8.699 -4.709 -16.948 1.00 75.94 86 ASP A N 1
ATOM 626 C CA . ASP A 1 86 ? 7.917 -3.467 -16.890 1.00 75.94 86 ASP A CA 1
ATOM 627 C C . ASP A 1 86 ? 7.574 -3.087 -15.439 1.00 75.94 86 ASP A C 1
ATOM 629 O O . ASP A 1 86 ? 6.406 -2.990 -15.047 1.00 75.94 86 ASP A O 1
ATOM 633 N N . TRP A 1 87 ? 8.602 -2.897 -14.604 1.00 75.50 87 TRP A N 1
ATOM 634 C CA . TRP A 1 87 ? 8.389 -2.439 -13.225 1.00 75.50 87 TRP A CA 1
ATOM 635 C C . TRP A 1 87 ? 7.767 -1.055 -13.173 1.00 75.50 87 TRP A C 1
ATOM 637 O O . TRP A 1 87 ? 6.990 -0.788 -12.269 1.00 75.50 87 TRP A O 1
ATOM 647 N N . ALA A 1 88 ? 8.025 -0.189 -14.154 1.00 80.88 88 ALA A N 1
ATOM 648 C CA . ALA A 1 88 ? 7.382 1.117 -14.213 1.00 80.88 88 ALA A CA 1
ATOM 649 C C . ALA A 1 88 ? 5.849 0.993 -14.252 1.00 80.88 88 ALA A C 1
ATOM 651 O O . ALA A 1 88 ? 5.154 1.777 -13.600 1.00 80.88 88 ALA A O 1
ATOM 652 N N . ARG A 1 89 ? 5.307 0.005 -14.975 1.00 83.88 89 ARG A N 1
ATOM 653 C CA . ARG A 1 89 ? 3.875 -0.315 -14.949 1.00 83.88 89 ARG A CA 1
ATOM 654 C C . ARG A 1 89 ? 3.441 -0.879 -13.600 1.00 83.88 89 ARG A C 1
ATOM 656 O O . ARG A 1 89 ? 2.525 -0.320 -13.009 1.00 83.88 89 AR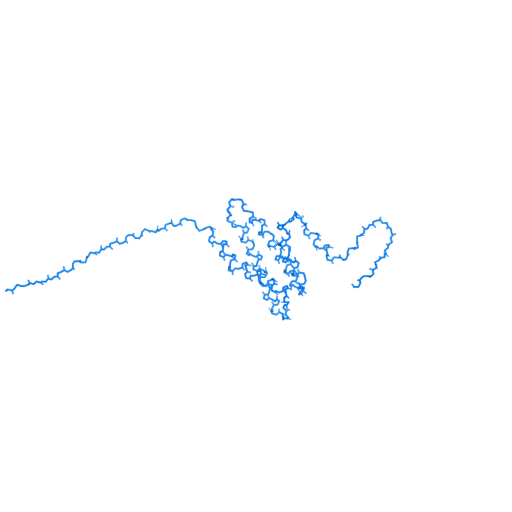G A O 1
ATOM 663 N N . TYR A 1 90 ? 4.108 -1.910 -13.078 1.00 82.81 90 TYR A N 1
ATOM 664 C CA . TYR A 1 90 ? 3.723 -2.511 -11.790 1.00 82.81 90 TYR A CA 1
ATOM 665 C C . TYR A 1 90 ? 3.756 -1.507 -10.635 1.00 82.81 90 TYR A C 1
ATOM 667 O O . TYR A 1 90 ? 2.849 -1.471 -9.811 1.00 82.81 90 TYR A O 1
ATOM 675 N N . SER A 1 91 ? 4.752 -0.629 -10.621 1.00 87.75 91 SER A N 1
ATOM 676 C CA . SER A 1 91 ? 4.880 0.452 -9.653 1.00 87.75 91 SER A CA 1
ATOM 677 C C . SER A 1 91 ? 3.730 1.453 -9.750 1.00 87.75 91 SER A C 1
ATOM 679 O O . SER A 1 91 ? 3.223 1.905 -8.728 1.00 87.75 91 SER A O 1
ATOM 681 N N . LYS A 1 92 ? 3.252 1.776 -10.960 1.00 88.31 92 LYS A N 1
ATOM 682 C CA . LYS A 1 92 ? 2.054 2.619 -11.137 1.00 88.31 92 LYS A CA 1
ATOM 683 C C . LYS A 1 92 ? 0.796 1.925 -10.623 1.00 88.31 92 LYS A C 1
ATOM 685 O O . LYS A 1 92 ? -0.043 2.589 -10.018 1.00 88.31 92 LYS A O 1
ATOM 690 N N . ASP A 1 93 ? 0.672 0.621 -10.852 1.00 88.19 93 ASP A N 1
ATOM 691 C CA . ASP A 1 93 ? -0.450 -0.185 -10.358 1.00 88.19 93 ASP A CA 1
ATOM 692 C C . ASP A 1 93 ? -0.458 -0.203 -8.825 1.00 88.19 93 ASP A C 1
ATOM 694 O O . ASP A 1 93 ? -1.496 0.043 -8.214 1.00 88.19 93 ASP A O 1
ATOM 698 N N . LEU A 1 94 ? 0.716 -0.383 -8.212 1.00 88.19 94 LEU A N 1
ATOM 699 C CA . LEU A 1 94 ? 0.899 -0.348 -6.762 1.00 88.19 94 LEU A CA 1
ATOM 700 C C . LEU A 1 94 ? 0.532 1.018 -6.166 1.00 88.19 94 LEU A C 1
ATOM 702 O O . LEU A 1 94 ? -0.204 1.082 -5.185 1.00 88.19 94 LEU A O 1
ATOM 706 N N . ILE A 1 95 ? 0.982 2.119 -6.780 1.00 91.19 95 ILE A N 1
ATOM 707 C CA . ILE A 1 95 ? 0.642 3.482 -6.334 1.00 91.19 95 ILE A CA 1
ATOM 708 C C . ILE A 1 95 ? -0.872 3.721 -6.411 1.00 91.19 95 ILE A C 1
ATOM 710 O O . ILE A 1 95 ? -1.449 4.315 -5.498 1.00 91.19 95 ILE A O 1
ATOM 714 N N . ALA A 1 96 ? -1.519 3.273 -7.491 1.00 90.75 96 ALA A N 1
ATOM 715 C CA . ALA A 1 96 ? -2.959 3.432 -7.674 1.00 90.75 96 ALA A CA 1
ATOM 716 C C . ALA A 1 96 ? -3.754 2.630 -6.632 1.00 90.75 96 ALA A C 1
ATOM 718 O O . ALA A 1 96 ? -4.673 3.173 -6.019 1.00 90.75 96 ALA A O 1
ATOM 719 N N . ALA A 1 97 ? -3.363 1.380 -6.382 1.00 91.19 97 ALA A N 1
ATOM 720 C CA . ALA A 1 97 ? -3.972 0.547 -5.351 1.00 91.19 97 ALA A CA 1
ATOM 721 C C . ALA A 1 97 ? -3.775 1.133 -3.947 1.00 91.19 97 ALA A C 1
ATOM 723 O O . ALA A 1 97 ? -4.735 1.237 -3.189 1.00 91.19 97 ALA A O 1
ATOM 724 N N . ALA A 1 98 ? -2.572 1.620 -3.621 1.00 92.44 98 ALA A N 1
ATOM 725 C CA . ALA A 1 98 ? -2.318 2.306 -2.355 1.00 92.44 98 ALA A CA 1
ATOM 726 C C . ALA A 1 98 ? -3.208 3.553 -2.193 1.00 92.44 98 ALA A C 1
ATOM 728 O O . ALA A 1 98 ? -3.745 3.800 -1.116 1.00 92.44 98 ALA A O 1
ATOM 729 N N . SER A 1 99 ? -3.440 4.312 -3.269 1.00 93.75 99 SER A N 1
ATOM 730 C CA . SER A 1 99 ? -4.365 5.452 -3.237 1.00 93.75 99 SER A CA 1
ATOM 731 C C . SER A 1 99 ? -5.810 5.033 -2.943 1.00 93.75 99 SER A C 1
ATOM 733 O O . SER A 1 99 ? -6.504 5.730 -2.203 1.00 93.75 99 SER A O 1
ATOM 735 N N . GLN A 1 100 ? -6.273 3.918 -3.511 1.00 92.50 100 GLN A N 1
ATOM 736 C CA . GLN A 1 100 ? -7.613 3.377 -3.251 1.00 92.50 100 GLN A CA 1
ATOM 737 C C . GLN A 1 100 ? -7.729 2.855 -1.817 1.00 92.50 100 GLN A C 1
ATOM 739 O O . GLN A 1 100 ? -8.676 3.200 -1.112 1.00 92.50 100 GLN A O 1
ATOM 744 N N . ALA A 1 101 ? -6.722 2.114 -1.351 1.00 93.50 101 ALA A N 1
ATOM 745 C CA . ALA A 1 101 ? -6.648 1.622 0.018 1.00 93.50 101 ALA A CA 1
ATOM 746 C C . ALA A 1 101 ? -6.650 2.775 1.032 1.00 93.50 101 ALA A C 1
ATOM 748 O O . ALA A 1 101 ? -7.309 2.684 2.064 1.00 93.50 101 ALA A O 1
ATOM 749 N N . LEU A 1 102 ? -5.978 3.893 0.736 1.00 95.62 102 LEU A N 1
ATOM 750 C CA . LEU A 1 102 ? -5.970 5.061 1.618 1.00 95.62 102 LEU A CA 1
ATOM 751 C C . LEU A 1 102 ? -7.357 5.713 1.704 1.00 95.62 102 LEU A C 1
ATOM 753 O O . LEU A 1 102 ? -7.790 6.103 2.789 1.00 95.62 102 LEU A O 1
ATOM 757 N N . ALA A 1 103 ? -8.072 5.808 0.579 1.00 93.19 103 ALA A N 1
ATOM 758 C CA . ALA A 1 103 ? -9.445 6.309 0.552 1.00 93.19 103 ALA A CA 1
ATOM 759 C C . ALA A 1 103 ? -10.403 5.405 1.350 1.00 93.19 103 ALA A C 1
ATOM 761 O O . ALA A 1 103 ? -11.241 5.921 2.093 1.00 93.19 103 ALA A O 1
ATOM 762 N N . ALA A 1 104 ? -10.239 4.083 1.251 1.00 93.62 104 ALA A N 1
ATOM 763 C CA . ALA A 1 104 ? -10.988 3.104 2.036 1.00 93.62 104 ALA A CA 1
ATOM 764 C C . ALA A 1 104 ? -10.654 3.199 3.537 1.00 93.62 104 ALA A C 1
ATOM 766 O O . ALA A 1 104 ? -11.549 3.302 4.374 1.00 93.62 104 ALA A O 1
ATOM 767 N N . ALA A 1 105 ? -9.368 3.287 3.890 1.00 94.69 105 ALA A N 1
ATOM 768 C CA . ALA A 1 105 ? -8.915 3.402 5.276 1.00 94.69 105 ALA A CA 1
ATOM 769 C C . ALA A 1 105 ? -9.355 4.709 5.956 1.00 94.69 105 ALA A C 1
ATOM 771 O O . ALA A 1 105 ? -9.622 4.725 7.158 1.00 94.69 105 ALA A O 1
ATOM 772 N N . ASN A 1 106 ? -9.481 5.808 5.206 1.00 94.38 106 ASN A N 1
ATOM 773 C CA . ASN A 1 106 ? -10.056 7.054 5.723 1.00 94.38 106 ASN A CA 1
ATOM 774 C C . ASN A 1 106 ? -11.541 6.914 6.086 1.00 94.38 106 ASN A C 1
ATOM 776 O O . ASN A 1 106 ? -12.002 7.578 7.013 1.00 94.38 106 ASN A O 1
ATOM 780 N N . GLN A 1 107 ? -12.264 6.041 5.385 1.00 95.88 107 GLN A N 1
ATOM 781 C CA . GLN A 1 107 ? -13.678 5.739 5.622 1.00 95.88 107 GLN A CA 1
ATOM 782 C C . GLN A 1 107 ? -13.888 4.542 6.559 1.00 95.88 107 GLN A C 1
ATOM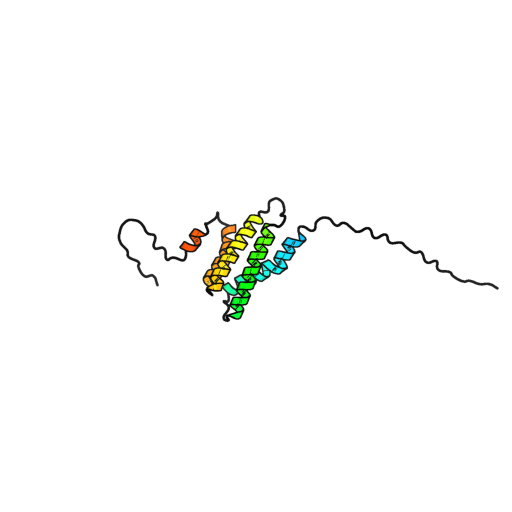 784 O O . GLN A 1 107 ? -15.019 4.275 6.952 1.00 95.88 107 GLN A O 1
ATOM 789 N N . ARG A 1 108 ? -12.805 3.855 6.951 1.00 94.44 108 ARG A N 1
ATOM 790 C CA . ARG A 1 108 ? -12.828 2.586 7.695 1.00 94.44 108 ARG A CA 1
ATOM 791 C C . ARG A 1 108 ? -13.618 1.483 6.986 1.00 94.44 108 ARG A C 1
ATOM 793 O O . ARG A 1 108 ? -14.287 0.675 7.622 1.00 94.44 108 ARG A O 1
ATOM 800 N N . ASP A 1 109 ? -13.531 1.468 5.662 1.00 92.19 109 ASP A N 1
ATOM 801 C CA . ASP A 1 109 ? -14.243 0.527 4.807 1.00 92.19 109 ASP A CA 1
ATOM 802 C C . ASP A 1 109 ? -13.352 -0.682 4.486 1.00 92.19 109 ASP A C 1
ATOM 804 O O . ASP A 1 109 ? -12.432 -0.608 3.667 1.00 92.19 109 ASP A O 1
ATOM 808 N N . ALA A 1 110 ? -13.614 -1.797 5.168 1.00 89.00 110 ALA A N 1
ATOM 809 C CA . ALA A 1 110 ? -12.876 -3.043 4.984 1.00 89.00 110 ALA A CA 1
ATOM 810 C C . ALA A 1 110 ? -13.150 -3.723 3.631 1.00 89.00 110 ALA A C 1
ATOM 812 O O . ALA A 1 110 ? -12.251 -4.340 3.058 1.00 89.00 110 ALA A O 1
ATOM 813 N N . GLU A 1 111 ? -14.360 -3.585 3.091 1.00 88.31 111 GLU A N 1
ATOM 814 C CA . GLU A 1 111 ? -14.736 -4.173 1.802 1.00 88.31 111 GLU A CA 1
ATOM 815 C C . GLU A 1 111 ? -14.002 -3.462 0.658 1.00 88.31 111 GLU A C 1
ATOM 817 O O . GLU A 1 111 ? -13.381 -4.093 -0.208 1.00 88.31 111 GLU A O 1
ATOM 822 N N . SER A 1 112 ? -13.963 -2.129 0.713 1.00 88.31 112 SER A N 1
ATOM 823 C CA . SER A 1 112 ? -13.178 -1.323 -0.224 1.00 88.31 112 SER A CA 1
ATOM 824 C C . SER A 1 112 ? -11.667 -1.537 -0.066 1.00 88.31 112 SER A C 1
ATOM 826 O O . SER A 1 112 ? -10.938 -1.451 -1.058 1.00 88.31 112 SER A O 1
ATOM 828 N N . LEU A 1 113 ? -11.172 -1.858 1.140 1.00 88.00 113 LEU A N 1
ATOM 829 C CA . LEU A 1 113 ? -9.773 -2.269 1.340 1.00 88.00 113 LEU A CA 1
ATOM 830 C C . LEU A 1 113 ? -9.456 -3.579 0.611 1.00 88.00 113 LEU A C 1
ATOM 832 O O . LEU A 1 113 ? -8.427 -3.655 -0.065 1.00 88.00 113 LEU A O 1
ATOM 836 N N . SER A 1 114 ? -10.339 -4.578 0.694 1.00 86.88 114 SER A N 1
ATOM 837 C CA . SER A 1 114 ? -10.174 -5.841 -0.039 1.00 86.88 114 SER A CA 1
ATOM 838 C C . SER A 1 114 ? -10.145 -5.605 -1.552 1.00 86.88 114 SER A C 1
ATOM 840 O O . SER A 1 114 ? -9.241 -6.074 -2.242 1.00 86.88 114 SER A O 1
ATOM 842 N N . THR A 1 115 ? -11.068 -4.780 -2.057 1.00 87.06 115 THR A N 1
ATOM 843 C CA . THR A 1 115 ? -11.144 -4.415 -3.483 1.00 87.06 115 THR A CA 1
ATOM 844 C C . THR A 1 115 ? -9.870 -3.717 -3.974 1.00 87.06 115 THR A C 1
ATOM 846 O O . THR A 1 115 ? -9.395 -3.983 -5.082 1.00 87.06 115 THR A O 1
ATOM 849 N N . ALA A 1 116 ? -9.281 -2.838 -3.157 1.00 85.12 116 ALA A N 1
ATOM 850 C CA . ALA A 1 116 ? -8.023 -2.171 -3.489 1.00 85.12 116 ALA A CA 1
ATOM 851 C C . ALA A 1 116 ? -6.849 -3.164 -3.606 1.00 85.12 116 ALA A C 1
ATOM 853 O O . ALA A 1 116 ? -5.992 -3.004 -4.478 1.00 85.12 116 ALA A O 1
ATOM 854 N N . GLY A 1 117 ? -6.824 -4.208 -2.770 1.00 74.00 117 GLY A N 1
ATOM 855 C CA . GLY A 1 117 ? -5.858 -5.307 -2.873 1.00 74.00 117 GLY A CA 1
ATOM 856 C C . GLY A 1 117 ? -6.046 -6.142 -4.145 1.00 74.00 117 GLY A C 1
ATOM 857 O O . GLY A 1 117 ? -5.078 -6.423 -4.860 1.00 74.00 117 GLY A O 1
ATOM 858 N N . ASP A 1 118 ? -7.294 -6.465 -4.483 1.00 75.56 118 ASP A N 1
ATOM 859 C CA . ASP A 1 118 ? -7.645 -7.250 -5.672 1.00 75.56 118 ASP A CA 1
ATOM 860 C C . ASP A 1 118 ? -7.326 -6.521 -6.981 1.00 75.56 118 ASP A C 1
ATOM 862 O O . ASP A 1 118 ? -6.929 -7.148 -7.969 1.00 75.56 118 ASP A O 1
ATOM 866 N N . ALA A 1 119 ? -7.417 -5.188 -7.002 1.00 69.94 119 ALA A N 1
ATOM 867 C CA . ALA A 1 119 ? -7.083 -4.379 -8.173 1.00 69.94 119 ALA A CA 1
ATOM 868 C C . ALA A 1 119 ? -5.633 -4.599 -8.658 1.00 69.94 119 ALA A C 1
ATOM 870 O O . ALA A 1 119 ? -5.376 -4.562 -9.866 1.00 69.94 119 ALA A O 1
ATOM 871 N N . VAL A 1 120 ? -4.696 -4.900 -7.748 1.00 62.84 120 VAL A N 1
ATOM 872 C CA . VAL A 1 120 ? -3.300 -5.246 -8.085 1.00 62.84 120 VAL A CA 1
ATOM 873 C C . VAL A 1 120 ? -3.207 -6.619 -8.762 1.00 62.84 120 VAL A C 1
ATOM 875 O O . VAL A 1 120 ? -2.369 -6.831 -9.644 1.00 62.84 120 VAL A O 1
ATOM 878 N N . TYR A 1 121 ? -4.067 -7.563 -8.379 1.00 56.16 121 TYR A N 1
ATOM 879 C CA . TYR A 1 121 ? -4.130 -8.899 -8.973 1.00 56.16 121 TYR A CA 1
ATOM 880 C C . TYR A 1 121 ? -4.830 -8.896 -10.335 1.00 56.16 121 TYR A C 1
ATOM 882 O O . TYR A 1 121 ? -4.281 -9.417 -11.308 1.00 56.16 121 TYR A O 1
ATOM 890 N N . VAL A 1 122 ? -6.003 -8.266 -10.435 1.00 50.62 122 VAL A N 1
ATOM 891 C CA . VAL A 1 122 ? -6.838 -8.265 -11.649 1.00 50.62 122 VAL A CA 1
A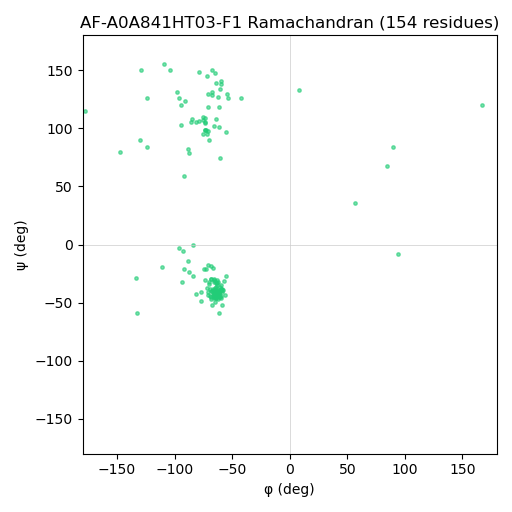TOM 892 C C . VAL A 1 122 ? -6.164 -7.515 -12.796 1.00 50.62 122 VAL A C 1
ATOM 894 O O . VAL A 1 122 ? -6.196 -7.971 -13.941 1.00 50.62 122 VAL A O 1
ATOM 897 N N . ARG A 1 123 ? -5.471 -6.406 -12.508 1.00 52.47 123 ARG A N 1
ATOM 898 C CA . ARG A 1 123 ? -4.738 -5.636 -13.527 1.00 52.47 123 ARG A CA 1
ATOM 899 C C . ARG A 1 123 ? -3.551 -6.397 -14.126 1.00 52.47 123 ARG A C 1
ATOM 901 O O . ARG A 1 123 ? -3.123 -6.093 -15.236 1.00 52.47 123 ARG A O 1
ATOM 908 N N . ARG A 1 124 ? -3.056 -7.426 -13.434 1.00 52.78 124 ARG A N 1
ATOM 909 C CA . ARG A 1 124 ? -2.032 -8.340 -13.954 1.00 52.78 124 ARG A CA 1
ATOM 910 C C . ARG A 1 124 ? -2.585 -9.334 -14.986 1.00 52.78 124 ARG A C 1
ATOM 912 O O . ARG A 1 124 ? -1.802 -9.867 -15.765 1.00 52.78 124 ARG A O 1
ATOM 919 N N . VAL A 1 125 ? -3.901 -9.579 -14.985 1.00 47.28 125 VAL A N 1
ATOM 920 C CA . VAL A 1 125 ? -4.580 -10.614 -15.792 1.00 47.28 125 VAL A CA 1
ATOM 921 C C . VAL A 1 125 ? -5.472 -10.029 -16.905 1.00 47.28 125 VAL A C 1
ATOM 923 O O . VAL A 1 125 ? -5.727 -10.726 -17.883 1.00 47.28 125 VAL A O 1
ATOM 926 N N . SER A 1 126 ? -5.884 -8.755 -16.832 1.00 31.09 126 SER A N 1
ATOM 927 C CA . SER A 1 126 ? -6.784 -8.121 -17.820 1.00 31.09 126 SER A CA 1
ATOM 928 C C . SER A 1 126 ? -6.282 -6.775 -18.374 1.00 31.09 126 SER A C 1
ATOM 930 O O . SER A 1 126 ? -5.629 -6.019 -17.651 1.00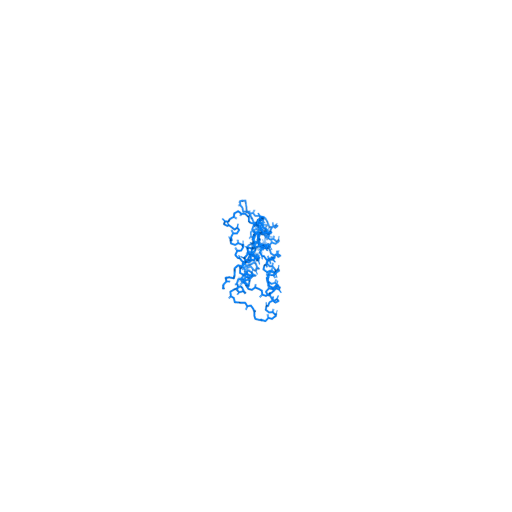 31.09 126 SER A O 1
ATOM 932 N N . PRO A 1 127 ? -6.627 -6.419 -19.634 1.00 39.50 127 PRO A N 1
ATOM 933 C CA . PRO A 1 127 ? -6.367 -5.095 -20.198 1.00 39.50 127 PRO A CA 1
ATOM 934 C C . PRO A 1 127 ? -7.157 -4.013 -19.441 1.00 39.50 127 PRO A C 1
ATOM 936 O O . PRO A 1 127 ? -8.302 -4.217 -19.044 1.00 39.50 127 PRO A O 1
ATOM 939 N N . GLN A 1 128 ? -6.504 -2.874 -19.209 1.00 47.72 128 GLN A N 1
ATOM 940 C CA . GLN A 1 128 ? -6.887 -1.801 -18.285 1.00 47.72 128 GLN A CA 1
ATOM 941 C C . GLN A 1 128 ? -8.381 -1.421 -18.265 1.00 47.72 128 GLN A C 1
ATOM 943 O O . GLN A 1 128 ? -8.933 -0.957 -19.260 1.00 47.72 128 GLN A O 1
ATOM 948 N N . VAL A 1 129 ? -8.970 -1.448 -17.065 1.00 48.81 129 VAL A N 1
ATOM 949 C CA . VAL A 1 129 ? -10.200 -0.720 -16.727 1.00 48.81 129 VAL A CA 1
ATOM 950 C C . VAL A 1 129 ? -9.798 0.666 -16.183 1.00 48.81 129 VAL A C 1
ATOM 952 O O . VAL A 1 129 ? -8.992 0.733 -15.251 1.00 48.81 129 VAL A O 1
ATOM 955 N N . PRO A 1 130 ? -10.274 1.785 -16.760 1.00 42.44 130 PRO A N 1
ATOM 956 C CA . PRO A 1 130 ? -9.888 3.129 -16.326 1.00 42.44 130 PRO A CA 1
ATOM 957 C C . PRO A 1 130 ? -10.426 3.455 -14.924 1.00 42.44 130 PRO A C 1
ATOM 959 O O . PRO A 1 130 ? -11.494 2.988 -14.536 1.00 42.44 130 PRO A O 1
ATOM 962 N N . ALA A 1 131 ? -9.710 4.302 -14.175 1.00 42.69 131 ALA A N 1
ATOM 963 C CA . ALA A 1 131 ? -10.049 4.687 -12.798 1.00 42.69 131 ALA A CA 1
ATOM 964 C C . ALA A 1 131 ? -11.477 5.264 -12.643 1.00 42.69 131 ALA A C 1
ATOM 966 O O . ALA A 1 131 ? -12.101 5.099 -11.598 1.00 42.69 131 ALA A O 1
ATOM 967 N N . GLU A 1 132 ? -12.035 5.860 -13.702 1.00 38.62 132 GLU A N 1
ATOM 968 C CA . GLU A 1 132 ? -13.423 6.349 -13.758 1.00 38.62 132 GLU A CA 1
ATOM 969 C C . GLU A 1 132 ? -14.491 5.241 -13.736 1.00 38.62 132 GLU A C 1
ATOM 971 O O . GLU A 1 132 ? -15.659 5.514 -13.452 1.00 38.62 132 GLU A O 1
ATOM 976 N N . ALA A 1 133 ? -14.132 3.993 -14.044 1.00 41.75 133 ALA A N 1
ATOM 977 C CA . ALA A 1 133 ? -15.053 2.859 -13.987 1.00 41.75 133 ALA A CA 1
ATOM 978 C C . ALA A 1 133 ? -15.169 2.274 -12.569 1.00 41.75 133 ALA A C 1
ATOM 980 O O . ALA A 1 133 ? -16.230 1.774 -12.203 1.00 41.75 133 ALA A O 1
ATOM 981 N N . LEU A 1 134 ? -14.132 2.415 -11.738 1.00 46.97 134 LEU A N 1
ATOM 982 C CA . LEU A 1 134 ? -14.148 1.955 -10.344 1.00 46.97 134 LEU A CA 1
ATOM 983 C C . LEU A 1 134 ? -15.014 2.857 -9.450 1.00 46.97 134 LEU A C 1
ATOM 985 O O . LEU A 1 134 ? -15.689 2.362 -8.556 1.00 46.97 134 LEU A O 1
ATOM 989 N N . GLY A 1 135 ? -15.112 4.156 -9.761 1.00 37.75 135 GLY A N 1
ATOM 990 C CA . GLY A 1 135 ? -16.073 5.061 -9.112 1.00 37.75 135 GLY A CA 1
ATOM 991 C C . GLY A 1 135 ? -17.540 4.816 -9.501 1.00 37.75 135 GLY A C 1
ATOM 992 O O . GLY A 1 135 ? -18.444 5.250 -8.793 1.00 37.75 135 GLY A O 1
ATOM 993 N N . ARG A 1 136 ? -17.792 4.103 -10.609 1.00 40.25 136 ARG A N 1
ATOM 994 C CA . ARG A 1 136 ? -19.142 3.734 -11.075 1.00 40.25 136 ARG A CA 1
ATOM 995 C C . ARG A 1 136 ? -19.620 2.377 -10.557 1.00 40.25 136 ARG A C 1
ATOM 997 O O . ARG A 1 136 ? -20.824 2.161 -10.516 1.00 40.25 136 ARG A O 1
ATOM 1004 N N . ALA A 1 137 ? -18.714 1.494 -10.139 1.00 42.81 137 ALA A N 1
ATOM 1005 C CA . ALA A 1 137 ? -19.071 0.198 -9.558 1.00 42.81 137 ALA A CA 1
ATOM 1006 C C . ALA A 1 137 ? -19.655 0.314 -8.133 1.00 42.81 137 ALA A C 1
ATOM 1008 O O . ALA A 1 137 ? -20.393 -0.567 -7.711 1.00 42.81 137 ALA A O 1
ATOM 1009 N N . ALA A 1 138 ? -19.389 1.423 -7.430 1.00 41.62 138 ALA A N 1
ATOM 1010 C CA . ALA A 1 138 ? -19.981 1.741 -6.125 1.00 41.62 138 ALA A CA 1
ATOM 1011 C C . ALA A 1 138 ? -21.370 2.411 -6.216 1.00 41.62 138 ALA A C 1
ATOM 1013 O O . ALA A 1 138 ? -21.975 2.740 -5.197 1.00 41.62 138 ALA A O 1
ATOM 1014 N N . GLN A 1 139 ? -21.890 2.640 -7.425 1.00 41.97 139 GLN A N 1
ATOM 1015 C CA . GLN A 1 139 ? -23.269 3.076 -7.621 1.00 41.97 139 GLN A CA 1
ATOM 1016 C C . GLN A 1 139 ? -24.102 1.838 -7.964 1.00 41.97 139 GLN A C 1
ATOM 1018 O O . GLN A 1 139 ? -23.699 1.088 -8.858 1.00 41.97 139 GLN A O 1
ATOM 1023 N N . PRO A 1 140 ? -25.263 1.598 -7.317 1.00 36.09 140 PRO A N 1
ATOM 1024 C CA . PRO A 1 140 ? -26.182 0.585 -7.813 1.00 36.09 140 PRO A CA 1
ATOM 1025 C C . PRO A 1 140 ? -26.454 0.928 -9.274 1.00 36.09 140 PRO A C 1
ATOM 1027 O O . PRO A 1 140 ? -26.770 2.078 -9.579 1.00 36.09 140 PRO A O 1
ATOM 1030 N N . LEU A 1 141 ? -26.246 -0.042 -10.167 1.00 40.47 141 LEU A N 1
ATOM 1031 C CA . LEU A 1 141 ? -26.346 0.102 -11.619 1.00 40.47 141 LEU A CA 1
ATOM 1032 C C . LEU A 1 141 ? -27.766 0.520 -12.039 1.00 40.47 141 LEU A C 1
ATOM 1034 O O . LEU A 1 141 ? -28.526 -0.258 -12.602 1.00 40.47 141 LEU A O 1
ATOM 1038 N N . CYS A 1 142 ? -28.124 1.777 -11.811 1.00 34.25 142 CYS A N 1
ATOM 1039 C CA . CYS A 1 142 ? -29.213 2.455 -12.482 1.00 34.25 142 CYS A CA 1
ATOM 1040 C C . CYS A 1 142 ? -28.607 3.043 -13.751 1.00 34.25 142 CYS A C 1
ATOM 1042 O O . CYS A 1 142 ? -28.220 4.208 -13.812 1.00 34.25 142 CYS A O 1
ATOM 1044 N N . HIS A 1 143 ? -28.434 2.188 -14.757 1.00 38.28 143 HIS A N 1
ATOM 1045 C CA . HIS A 1 143 ? -28.065 2.630 -16.092 1.00 38.28 143 HIS A CA 1
ATOM 1046 C C . HIS A 1 143 ? -29.218 3.488 -16.628 1.00 38.28 143 HIS A C 1
ATOM 1048 O O . HIS A 1 143 ? -30.290 2.969 -16.939 1.00 38.28 143 HIS A O 1
ATOM 1054 N N . SER A 1 144 ? -29.013 4.801 -16.726 1.00 37.75 144 SER A N 1
ATOM 1055 C CA . SER A 1 144 ? -29.897 5.676 -17.491 1.00 37.75 144 SER A CA 1
ATOM 1056 C C . SER A 1 144 ? -29.870 5.232 -18.951 1.00 37.75 144 SER A C 1
ATOM 1058 O O . SER A 1 144 ? -28.930 5.537 -19.683 1.00 37.75 144 SER A O 1
ATOM 1060 N N . ARG A 1 145 ? -30.898 4.496 -19.377 1.00 35.69 145 ARG A N 1
ATOM 1061 C CA . ARG A 1 145 ? -31.275 4.408 -20.786 1.00 35.69 145 ARG A CA 1
ATOM 1062 C C . ARG A 1 145 ? -32.387 5.418 -21.022 1.00 35.69 145 ARG A C 1
ATOM 1064 O O . ARG A 1 145 ? -33.400 5.408 -20.328 1.00 35.69 145 ARG A O 1
ATOM 1071 N N . GLU A 1 146 ? -32.185 6.281 -22.005 1.00 44.06 146 GLU A N 1
ATOM 1072 C CA . GLU A 1 146 ? -33.225 7.110 -22.604 1.00 44.06 146 GLU A CA 1
ATOM 1073 C C . GLU A 1 146 ? -34.378 6.217 -23.097 1.00 44.06 146 GLU A C 1
ATOM 1075 O O . GLU A 1 146 ? -34.290 5.575 -24.139 1.00 44.06 146 GLU A O 1
ATOM 1080 N N . SER A 1 147 ? -35.423 6.075 -22.286 1.00 44.22 147 SER A N 1
ATOM 1081 C CA . SER A 1 147 ? -36.838 5.852 -22.641 1.00 44.22 147 SER A CA 1
ATOM 1082 C C . SER A 1 147 ? -37.578 5.438 -21.365 1.00 44.22 147 SER A C 1
ATOM 1084 O O . SER A 1 147 ? -37.194 4.502 -20.671 1.00 44.22 147 SER A O 1
ATOM 1086 N N . GLY A 1 148 ? -38.585 6.229 -20.993 1.00 45.41 148 GLY A N 1
ATOM 1087 C CA . GLY A 1 148 ? -39.112 6.298 -19.633 1.00 45.41 148 GLY A CA 1
ATOM 1088 C C . GLY A 1 148 ? -39.718 5.009 -19.075 1.00 45.41 148 GLY A C 1
ATOM 1089 O O . GLY A 1 148 ? -40.640 4.459 -19.664 1.00 45.41 148 GLY A O 1
ATOM 1090 N N . ASN A 1 149 ? -39.243 4.609 -17.891 1.00 42.28 149 ASN A N 1
ATOM 1091 C CA . ASN A 1 149 ? -40.035 4.183 -16.726 1.00 42.28 149 ASN A CA 1
ATOM 1092 C C . ASN A 1 149 ? -39.077 3.853 -15.550 1.00 42.28 149 ASN A C 1
ATOM 1094 O O . ASN A 1 149 ? -38.305 2.900 -15.668 1.00 42.28 149 ASN A O 1
ATOM 1098 N N . PRO A 1 150 ? -39.081 4.588 -14.420 1.00 44.19 150 PRO A N 1
ATOM 1099 C CA . PRO A 1 150 ? -38.248 4.245 -13.274 1.00 44.19 150 PRO A CA 1
ATOM 1100 C C . PRO A 1 150 ? -38.963 3.224 -12.379 1.00 44.19 150 PRO A C 1
ATOM 1102 O O . PRO A 1 150 ? -39.877 3.555 -11.629 1.00 44.19 150 PRO A O 1
ATOM 1105 N N . SER A 1 151 ? -38.526 1.968 -12.422 1.00 41.69 151 SER A N 1
ATOM 1106 C CA . SER A 1 151 ? -38.886 0.956 -11.422 1.00 41.69 151 SER A CA 1
ATOM 1107 C C . SER A 1 151 ? -37.612 0.367 -10.824 1.00 41.69 151 SER A C 1
ATOM 1109 O O . SER A 1 151 ? -37.130 -0.672 -11.264 1.00 41.69 151 SER A O 1
ATOM 1111 N N . CYS A 1 152 ? -37.047 1.038 -9.817 1.00 41.44 152 CYS A N 1
ATOM 1112 C CA . CYS A 1 152 ? -36.023 0.437 -8.963 1.00 41.44 152 CYS A CA 1
ATOM 1113 C C . CYS A 1 152 ? -36.702 -0.602 -8.057 1.00 41.44 152 CYS A C 1
ATOM 1115 O O . CYS A 1 152 ? -37.279 -0.260 -7.023 1.00 41.44 152 CYS A O 1
ATOM 1117 N N . GLY A 1 153 ? -36.688 -1.868 -8.473 1.00 33.28 153 GLY A N 1
ATOM 1118 C CA . GLY A 1 153 ? -37.105 -2.991 -7.637 1.00 33.28 153 GLY A CA 1
ATOM 1119 C C . GLY A 1 153 ? -36.075 -3.247 -6.537 1.00 33.28 153 GLY A C 1
ATOM 1120 O O . GLY A 1 153 ? -34.882 -3.334 -6.814 1.00 33.28 153 GLY A O 1
ATOM 1121 N N . LYS A 1 154 ? -36.541 -3.351 -5.288 1.00 43.12 154 LYS A N 1
ATOM 1122 C CA . LYS A 1 154 ? -35.727 -3.783 -4.145 1.00 43.12 154 LYS A CA 1
ATOM 1123 C C . LYS A 1 154 ? -35.208 -5.201 -4.401 1.00 43.12 154 LYS A C 1
ATOM 1125 O O . LYS A 1 154 ? -36.001 -6.076 -4.747 1.00 43.12 154 LYS A O 1
ATOM 1130 N N . ALA A 1 155 ? -33.926 -5.434 -4.153 1.00 30.39 155 ALA A N 1
ATOM 1131 C CA . ALA A 1 155 ? -33.398 -6.767 -3.916 1.00 30.39 155 ALA A CA 1
ATOM 1132 C C . ALA A 1 155 ? -32.685 -6.753 -2.560 1.00 30.39 155 ALA A C 1
ATOM 1134 O O . ALA A 1 155 ? -31.903 -5.849 -2.279 1.00 30.39 155 ALA A O 1
ATOM 1135 N N . TRP A 1 156 ? -33.137 -7.703 -1.751 1.00 47.69 156 TRP A N 1
ATOM 1136 C CA . TRP A 1 156 ? -32.821 -8.077 -0.379 1.00 47.69 156 TRP A CA 1
ATOM 1137 C C . TRP A 1 156 ? -31.341 -8.051 -0.018 1.00 47.69 156 TRP A C 1
ATOM 1139 O O . TRP A 1 156 ? -30.532 -8.473 -0.873 1.00 47.69 156 TRP A O 1
#

Radius of gyration: 28.85 Å; Cα contacts (8 Å, |Δi|>4): 110; chains: 1; bounding box: 122×29×48 Å

Mean predicted aligned error: 16.34 Å

Organism: NCBI:txid732238

Solvent-accessible surface area (backbone atoms only — not comparable to full-atom values): 9577 Å² total; per-residue (Å²): 140,81,86,86,85,85,80,82,79,82,79,82,79,82,78,81,80,70,81,79,82,74,82,82,86,57,67,62,58,58,57,47,45,39,68,74,43,42,48,59,24,47,50,53,50,55,45,32,32,79,53,60,66,89,47,74,67,50,44,48,52,48,46,52,32,31,50,50,33,27,52,49,18,56,53,48,39,73,50,83,66,63,92,93,56,65,46,51,57,53,18,51,44,44,30,53,26,26,54,43,28,41,58,16,49,76,68,68,35,39,68,50,25,42,50,21,57,46,52,56,56,50,59,76,77,45,86,85,79,60,76,76,55,62,70,50,68,80,42,82,88,74,75,85,64,98,71,95,77,95,75,88,74,88,77,134

Secondary structure (DSSP, 8-state):
-------------------------SHHHHHHHIIIIIHHHHHHHHHHHHS---SHHHHHHHHHHHHHHHHHHHHHHTS---TT--HHHHHHHHHHHHHHHHHHHHHT-HHHHHHHHHHHHHTTTSS---HHHHHHHTS------SS---------

pLDDT: mean 71.59, std 21.75, range [30.39, 97.62]

Sequence (156 aa):
MNVCTFRIGTIAIALAFAPINVPAAESANVRELMLKSVVPASDAVFTAAATPPERAEEWTALKAAITQLSDDGRTLKDARTAPGEDWARYSKDLIAAASQALAAANQRDAESLSTAGDAVYVRRVSPQVPAEALGRAAQPLCHSRESGNPSCGKAW